Protein AF-A0A2R5FPZ4-F1 (afdb_monomer_lite)

pLDDT: mean 86.16, std 11.61, range [36.5, 93.75]

Foldseek 3Di:
DAVVVLVPDDQVVNCVLLVDGPVVLVVLLVLVVVVVVPDDDDDDDDPDDSSRLSSLLSCCVPVVDQLPVSCVVSVHDSVVNVVSNVVSCVSVVVVVPD

Structure (mmCIF, N/CA/C/O backbone):
data_AF-A0A2R5FPZ4-F1
#
_entry.id   AF-A0A2R5FPZ4-F1
#
loop_
_atom_site.group_PDB
_atom_site.id
_atom_site.type_symbol
_atom_site.label_atom_id
_atom_site.label_alt_id
_atom_site.label_comp_id
_atom_site.label_asym_id
_atom_site.label_entity_id
_atom_site.label_seq_id
_atom_site.pdbx_PDB_ins_code
_atom_site.Cartn_x
_atom_site.Cartn_y
_atom_site.Cartn_z
_atom_site.occupancy
_atom_site.B_iso_or_equiv
_atom_site.auth_seq_id
_atom_site.auth_comp_id
_atom_site.auth_asym_id
_atom_site.auth_atom_id
_atom_site.pdbx_PDB_model_num
ATOM 1 N N . MET A 1 1 ? 0.624 0.671 -9.137 1.00 82.69 1 MET A N 1
ATOM 2 C CA . MET A 1 1 ? -0.506 1.645 -9.207 1.00 82.69 1 MET A CA 1
ATOM 3 C C . MET A 1 1 ? -0.632 2.459 -7.911 1.00 82.69 1 MET A C 1
ATOM 5 O O . MET A 1 1 ? -0.494 1.880 -6.841 1.00 82.69 1 MET A O 1
ATOM 9 N N . LYS A 1 2 ? -0.912 3.777 -7.991 1.00 87.62 2 LYS A N 1
ATOM 10 C CA . LYS A 1 2 ? -1.120 4.668 -6.820 1.00 87.62 2 LYS A CA 1
ATOM 11 C C . LYS A 1 2 ? -2.563 4.638 -6.287 1.00 87.62 2 LYS A C 1
ATOM 13 O O . LYS A 1 2 ? -3.508 4.395 -7.042 1.00 87.62 2 LYS A O 1
ATOM 18 N N . PHE A 1 3 ? -2.744 4.965 -5.009 1.00 87.69 3 PHE A N 1
ATOM 19 C CA . PHE A 1 3 ? -4.014 4.891 -4.284 1.00 87.69 3 PHE A CA 1
ATOM 20 C C . PHE A 1 3 ? -5.107 5.793 -4.856 1.00 87.69 3 PHE A C 1
ATOM 22 O O . PHE A 1 3 ? -6.263 5.383 -4.895 1.00 87.69 3 PHE A O 1
ATOM 29 N N . TRP A 1 4 ? -4.775 6.987 -5.356 1.00 87.69 4 TRP A N 1
ATOM 30 C CA . TRP A 1 4 ? -5.780 7.893 -5.930 1.00 87.69 4 TRP A CA 1
ATOM 31 C C . TRP A 1 4 ? -6.545 7.255 -7.101 1.00 87.69 4 TRP A C 1
ATOM 33 O O . TRP A 1 4 ? -7.758 7.429 -7.196 1.00 87.69 4 TRP A O 1
ATOM 43 N N . ARG A 1 5 ? -5.868 6.439 -7.926 1.00 88.44 5 ARG A N 1
ATOM 44 C CA . ARG A 1 5 ? -6.504 5.644 -8.991 1.00 88.44 5 ARG A CA 1
ATOM 45 C C . ARG A 1 5 ? -7.320 4.497 -8.405 1.00 88.44 5 ARG A C 1
ATOM 47 O O . ARG A 1 5 ? -8.462 4.289 -8.796 1.00 88.44 5 ARG A O 1
ATOM 54 N N . ALA A 1 6 ? -6.766 3.788 -7.419 1.00 86.88 6 ALA A N 1
ATOM 55 C CA . ALA A 1 6 ? -7.463 2.686 -6.755 1.00 86.88 6 ALA A CA 1
ATOM 56 C C . ALA A 1 6 ? -8.763 3.143 -6.058 1.00 86.88 6 ALA A C 1
ATOM 58 O O . ALA A 1 6 ? -9.755 2.415 -6.064 1.00 86.88 6 ALA A O 1
ATOM 59 N N . LYS A 1 7 ? -8.794 4.365 -5.511 1.00 89.00 7 LYS A N 1
ATOM 60 C CA . LYS A 1 7 ? -9.965 4.964 -4.852 1.00 89.00 7 LYS A CA 1
ATOM 61 C C . LYS A 1 7 ? -11.150 5.160 -5.808 1.00 89.00 7 LYS A C 1
ATOM 63 O O . LYS A 1 7 ? -12.295 5.061 -5.369 1.00 89.00 7 LYS A O 1
ATOM 68 N N . GLN A 1 8 ? -10.891 5.394 -7.095 1.00 90.50 8 GLN A N 1
ATOM 69 C CA . GLN A 1 8 ? -11.930 5.593 -8.114 1.00 90.50 8 GLN A CA 1
ATOM 70 C C . GLN A 1 8 ? -12.575 4.276 -8.586 1.00 90.50 8 GLN A C 1
ATOM 72 O O . GLN A 1 8 ? -13.636 4.289 -9.200 1.00 90.50 8 GLN A O 1
ATOM 77 N N . LEU A 1 9 ? -11.975 3.119 -8.285 1.00 90.69 9 LEU A N 1
ATOM 78 C CA . LEU A 1 9 ? -12.496 1.817 -8.710 1.00 90.69 9 LEU A CA 1
ATOM 79 C C . LEU A 1 9 ? -13.727 1.402 -7.904 1.00 90.69 9 LEU A C 1
ATOM 81 O O . LEU A 1 9 ? -13.690 1.449 -6.682 1.00 90.69 9 LEU A O 1
ATOM 85 N N . THR A 1 10 ? -14.764 0.855 -8.540 1.00 92.88 10 THR A N 1
ATOM 86 C CA . THR A 1 10 ? -15.900 0.217 -7.842 1.00 92.88 10 THR A CA 1
ATOM 87 C C . THR A 1 10 ? -15.424 -0.838 -6.834 1.00 92.88 10 THR A C 1
ATOM 89 O O . THR A 1 10 ? -14.413 -1.503 -7.065 1.00 92.88 10 THR A O 1
ATOM 92 N N . SER A 1 11 ? -16.175 -1.071 -5.752 1.00 90.25 11 SER A N 1
ATOM 93 C CA . SER A 1 11 ? -15.831 -2.036 -4.690 1.00 90.25 11 SER A CA 1
ATOM 94 C C . SER A 1 11 ? -15.405 -3.417 -5.215 1.00 90.25 11 SER A C 1
ATOM 96 O O . SER A 1 11 ? -14.433 -3.985 -4.722 1.00 90.25 11 SER A O 1
ATOM 98 N N . ARG A 1 12 ? -16.067 -3.928 -6.266 1.00 92.31 12 ARG A N 1
ATOM 99 C CA . ARG A 1 12 ? -15.721 -5.210 -6.909 1.00 92.31 12 ARG A CA 1
ATOM 100 C C . ARG A 1 12 ? -14.354 -5.175 -7.605 1.00 92.31 12 ARG A C 1
ATOM 102 O O . ARG A 1 12 ? -13.552 -6.084 -7.414 1.00 92.31 12 ARG A O 1
ATOM 109 N N . LYS A 1 13 ? -14.068 -4.119 -8.377 1.00 92.75 13 LYS A N 1
ATOM 110 C CA . LYS A 1 13 ? -12.771 -3.925 -9.052 1.00 92.75 13 LYS A CA 1
ATOM 111 C C . LYS A 1 13 ? -11.650 -3.700 -8.036 1.00 92.75 13 LYS A C 1
ATOM 113 O O . LYS A 1 13 ? -10.582 -4.284 -8.180 1.00 92.75 13 LYS A O 1
ATOM 118 N N . PHE A 1 14 ? -11.920 -2.928 -6.981 1.00 92.00 14 PHE A N 1
ATOM 119 C CA . PHE A 1 14 ? -10.982 -2.728 -5.879 1.00 92.00 14 PHE A CA 1
ATOM 120 C C . PHE A 1 14 ? -10.610 -4.059 -5.221 1.00 92.00 14 PHE A C 1
ATOM 122 O O . PHE A 1 14 ? -9.430 -4.372 -5.132 1.00 92.00 14 PHE A O 1
ATOM 129 N N . LYS A 1 15 ? -11.604 -4.876 -4.845 1.00 91.81 15 LYS A N 1
ATOM 130 C CA . LYS A 1 15 ? -11.365 -6.193 -4.238 1.00 91.81 15 LYS A CA 1
ATOM 131 C C . LYS A 1 15 ? -10.608 -7.137 -5.176 1.00 91.81 15 LYS A C 1
ATOM 133 O O . LYS A 1 15 ? -9.758 -7.885 -4.714 1.00 91.81 15 LYS A O 1
ATOM 138 N N . ARG A 1 16 ? -10.873 -7.098 -6.488 1.00 91.25 16 ARG A N 1
ATOM 139 C CA . ARG A 1 16 ? -10.134 -7.905 -7.477 1.00 91.25 16 ARG A CA 1
ATOM 140 C C . ARG A 1 16 ? -8.651 -7.524 -7.540 1.00 91.25 16 ARG A C 1
ATOM 142 O O . ARG A 1 16 ? -7.804 -8.410 -7.607 1.00 91.25 16 ARG A O 1
ATOM 149 N N . LEU A 1 17 ? -8.362 -6.224 -7.498 1.00 89.25 17 LEU A N 1
ATOM 150 C CA . LEU A 1 17 ? -7.004 -5.687 -7.502 1.00 89.25 17 LEU A CA 1
ATOM 151 C C . LEU A 1 17 ? -6.263 -6.019 -6.199 1.00 89.25 17 LEU A C 1
ATOM 153 O O . LEU A 1 17 ? -5.205 -6.635 -6.225 1.00 89.25 17 LEU A O 1
ATOM 157 N N . THR A 1 18 ? -6.811 -5.604 -5.057 1.00 89.25 18 THR A N 1
ATOM 158 C CA . THR A 1 18 ? -6.112 -5.666 -3.764 1.00 89.25 18 THR A CA 1
ATOM 159 C C . THR A 1 18 ? -6.271 -7.009 -3.054 1.00 89.25 18 THR A C 1
ATOM 161 O O . THR A 1 18 ? -5.572 -7.284 -2.089 1.00 89.25 18 THR A O 1
ATOM 164 N N . GLY A 1 19 ? -7.218 -7.846 -3.474 1.00 89.88 19 GLY A N 1
ATOM 165 C CA . GLY A 1 19 ? -7.583 -9.079 -2.772 1.00 89.88 19 GLY A CA 1
ATOM 166 C C . GLY A 1 19 ? -8.402 -8.859 -1.493 1.00 89.88 19 GLY A C 1
ATOM 167 O O . GLY A 1 19 ? -8.925 -9.823 -0.942 1.00 89.88 19 GLY A O 1
ATOM 168 N N . VAL A 1 20 ? -8.577 -7.614 -1.035 1.00 91.31 20 VAL A N 1
ATOM 169 C CA . VAL A 1 20 ? -9.255 -7.284 0.229 1.00 91.31 20 VAL A CA 1
ATOM 170 C C . VAL A 1 20 ? -10.423 -6.324 0.022 1.00 91.31 20 VAL A C 1
ATOM 172 O O . VAL A 1 20 ? -10.503 -5.583 -0.960 1.00 91.31 20 VAL A O 1
ATOM 175 N N . SER A 1 21 ? -11.368 -6.328 0.963 1.00 92.31 21 SER A N 1
ATOM 176 C CA . SER A 1 21 ? -12.457 -5.350 0.952 1.00 92.31 21 SER A CA 1
ATOM 177 C C . SER A 1 21 ? -11.924 -3.938 1.238 1.00 92.31 21 SER A C 1
ATOM 179 O O . SER A 1 21 ? -10.879 -3.765 1.867 1.00 92.31 21 SER A O 1
ATOM 181 N N . ARG A 1 22 ? -12.660 -2.902 0.815 1.00 91.56 22 ARG A N 1
ATOM 182 C CA . ARG A 1 22 ? -12.313 -1.505 1.138 1.00 91.56 22 ARG A CA 1
ATOM 183 C C . ARG A 1 22 ? -12.267 -1.253 2.647 1.00 91.56 22 ARG A C 1
ATOM 185 O O . ARG A 1 22 ? -11.403 -0.510 3.097 1.00 91.56 22 ARG A O 1
ATOM 192 N N . ARG A 1 23 ? -13.164 -1.893 3.406 1.00 91.88 23 ARG A N 1
ATOM 193 C CA . ARG A 1 23 ? -13.208 -1.809 4.871 1.00 91.88 23 ARG A CA 1
ATOM 194 C C . ARG A 1 23 ? -11.918 -2.359 5.481 1.00 91.88 23 ARG A C 1
ATOM 196 O O . ARG A 1 23 ? -11.222 -1.629 6.171 1.00 91.88 23 ARG A O 1
ATOM 203 N N . THR A 1 24 ? -11.536 -3.576 5.097 1.00 91.94 24 THR A N 1
ATOM 204 C CA . THR A 1 24 ? -10.291 -4.218 5.550 1.00 91.94 24 THR A CA 1
ATOM 205 C C . THR A 1 24 ? -9.061 -3.389 5.191 1.00 91.94 24 THR A C 1
ATOM 207 O O . THR A 1 24 ? -8.172 -3.192 6.012 1.00 91.94 24 THR A O 1
ATOM 210 N N . PHE A 1 25 ? -9.023 -2.831 3.979 1.00 92.75 25 PHE A N 1
ATOM 211 C CA . PHE A 1 25 ? -7.941 -1.936 3.576 1.00 92.75 25 PHE A CA 1
ATOM 212 C C . PHE A 1 25 ? -7.849 -0.694 4.478 1.00 92.75 25 PHE A C 1
ATOM 214 O O . PHE A 1 25 ? -6.755 -0.298 4.879 1.00 92.75 25 PHE A O 1
ATOM 221 N N . GLN A 1 26 ? -8.983 -0.077 4.819 1.00 92.75 26 GLN A N 1
ATOM 222 C CA . GLN A 1 26 ? -9.012 1.070 5.729 1.00 92.75 26 GLN A CA 1
ATOM 223 C C . GLN A 1 26 ? -8.565 0.696 7.145 1.00 92.75 26 GLN A C 1
ATOM 225 O O . GLN A 1 26 ? -7.838 1.474 7.759 1.00 92.75 26 GLN A O 1
ATOM 230 N N . GLU A 1 27 ? -8.925 -0.491 7.635 1.00 92.06 27 GLU A N 1
ATOM 231 C CA . GLU A 1 27 ? -8.463 -1.016 8.927 1.00 92.06 27 GLU A CA 1
ATOM 232 C C . GLU A 1 27 ? -6.934 -1.180 8.938 1.00 92.06 27 GLU A C 1
ATOM 234 O O . GLU A 1 27 ? -6.263 -0.656 9.829 1.00 92.06 27 GLU A O 1
ATOM 239 N N . MET A 1 28 ? -6.354 -1.781 7.891 1.00 92.38 28 MET A N 1
ATOM 240 C CA . MET A 1 28 ? -4.896 -1.899 7.726 1.00 92.38 28 MET A CA 1
ATOM 241 C C . MET A 1 28 ? -4.206 -0.527 7.716 1.00 92.38 28 MET A C 1
ATOM 243 O O . MET A 1 28 ? -3.202 -0.316 8.399 1.00 92.38 28 MET A O 1
ATOM 247 N N . VAL A 1 29 ? -4.758 0.439 6.975 1.00 93.69 29 VAL A N 1
ATOM 248 C CA . VAL A 1 29 ? -4.249 1.820 6.950 1.00 93.69 29 VAL A CA 1
ATOM 249 C C . VAL A 1 29 ? -4.353 2.475 8.330 1.00 93.69 29 VAL A C 1
ATOM 251 O O . VAL A 1 29 ? -3.429 3.182 8.740 1.00 93.69 29 VAL A O 1
ATOM 254 N N . GLY A 1 30 ? -5.450 2.248 9.053 1.00 92.50 30 GLY A N 1
ATOM 255 C CA . GLY A 1 30 ? -5.672 2.747 10.409 1.00 92.50 30 GLY A CA 1
ATOM 256 C C . GLY A 1 30 ? -4.615 2.246 11.391 1.00 92.50 30 GLY A C 1
ATOM 257 O O . GLY A 1 30 ? -4.020 3.050 12.111 1.00 92.50 30 GLY A O 1
ATOM 258 N N . LEU A 1 31 ? -4.303 0.950 11.348 1.00 90.50 31 LEU A N 1
ATOM 259 C CA . LEU A 1 31 ? -3.260 0.325 12.165 1.00 90.50 31 LEU A CA 1
ATOM 260 C C . LEU A 1 31 ? -1.881 0.939 11.899 1.00 90.50 31 LEU A C 1
ATOM 262 O O . LEU A 1 31 ? -1.180 1.352 12.827 1.00 90.50 31 LEU A O 1
ATOM 266 N N . VAL A 1 32 ? -1.513 1.086 10.624 1.00 90.94 32 VAL A N 1
ATOM 267 C CA . VAL A 1 32 ? -0.235 1.704 10.241 1.00 90.94 32 VAL A CA 1
ATOM 268 C C . VAL A 1 32 ? -0.179 3.169 10.682 1.00 90.94 32 VAL A C 1
ATOM 270 O O . VAL A 1 32 ? 0.844 3.615 11.205 1.00 90.94 32 VAL A O 1
ATOM 273 N N . LYS A 1 33 ? -1.279 3.921 10.539 1.00 90.69 33 LYS A N 1
ATOM 274 C CA . LYS A 1 33 ? -1.385 5.305 11.032 1.00 90.69 33 LYS A CA 1
ATOM 275 C C . LYS A 1 33 ? -1.205 5.385 12.545 1.00 90.69 33 LYS A C 1
ATOM 277 O O . LYS A 1 33 ? -0.462 6.249 13.008 1.00 90.69 33 LYS A O 1
ATOM 282 N N . ALA A 1 34 ? -1.847 4.504 13.310 1.00 88.88 34 ALA A N 1
ATOM 283 C CA . ALA A 1 34 ? -1.718 4.462 14.764 1.00 88.88 34 ALA A CA 1
ATOM 284 C C . ALA A 1 34 ? -0.268 4.176 15.186 1.00 88.88 34 ALA A C 1
ATOM 286 O O . ALA A 1 34 ? 0.282 4.874 16.039 1.00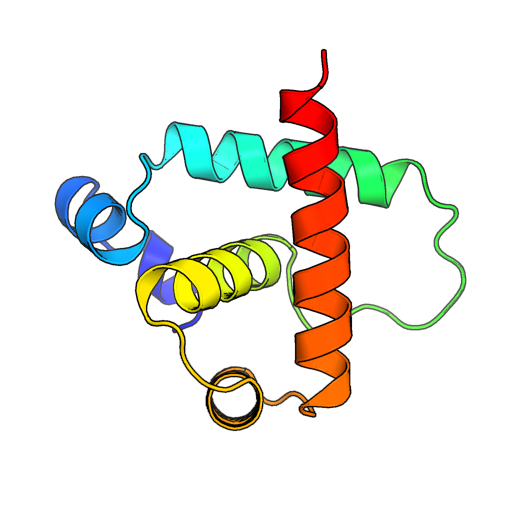 88.88 34 ALA A O 1
ATOM 287 N N . HIS A 1 35 ? 0.391 3.222 14.525 1.00 87.12 35 HIS A N 1
ATOM 288 C CA . HIS A 1 35 ? 1.790 2.900 14.790 1.00 87.12 35 HIS A CA 1
ATOM 289 C C . HIS A 1 35 ? 2.745 4.048 14.408 1.00 87.12 35 HIS A C 1
ATOM 291 O O . HIS A 1 35 ? 3.707 4.326 15.124 1.00 87.12 35 HIS A O 1
ATOM 297 N N . GLU A 1 36 ? 2.495 4.762 13.303 1.00 83.31 36 GLU A N 1
ATOM 298 C CA . GLU A 1 36 ? 3.296 5.941 12.940 1.00 83.31 36 GLU A CA 1
ATOM 299 C C . GLU A 1 36 ? 3.034 7.162 13.836 1.00 83.31 36 GLU A C 1
ATOM 301 O O . GLU A 1 36 ? 3.925 8.003 13.949 1.00 83.31 36 GLU A O 1
ATOM 306 N N . LYS A 1 37 ? 1.862 7.271 14.479 1.00 82.12 37 LYS A N 1
ATOM 307 C CA . LYS A 1 37 ? 1.560 8.325 15.467 1.00 82.12 37 LYS A CA 1
ATOM 308 C C . LYS A 1 37 ? 2.291 8.117 16.794 1.00 82.12 37 LYS A C 1
ATOM 310 O O . LYS A 1 37 ? 2.715 9.095 17.394 1.00 82.12 37 LYS A O 1
ATOM 315 N N . LYS A 1 38 ? 2.475 6.864 17.230 1.00 79.81 38 LYS A N 1
ATOM 316 C CA . LYS A 1 38 ? 3.219 6.532 18.462 1.00 79.81 38 LYS A CA 1
ATOM 317 C C . LYS A 1 38 ? 4.704 6.912 18.392 1.00 79.81 38 LYS A C 1
ATOM 319 O O . LYS A 1 38 ? 5.358 7.026 19.422 1.00 79.81 38 LYS A O 1
ATOM 324 N N . LYS A 1 39 ? 5.258 7.107 17.191 1.00 73.19 39 LYS A N 1
ATOM 325 C CA . LYS A 1 39 ? 6.657 7.509 17.014 1.00 73.19 39 LYS A CA 1
ATOM 326 C C . LYS A 1 39 ? 6.797 9.030 17.060 1.00 73.19 39 LYS A C 1
ATOM 328 O O . LYS A 1 39 ? 6.145 9.736 16.292 1.00 73.19 39 LYS A O 1
ATOM 333 N N . LYS A 1 40 ? 7.728 9.527 17.883 1.00 65.00 40 LYS A N 1
ATOM 334 C CA . LYS A 1 40 ? 8.208 10.916 17.820 1.00 65.00 40 LYS A CA 1
ATOM 335 C C . LYS A 1 40 ? 8.823 11.134 16.431 1.00 65.00 40 LYS A C 1
ATOM 337 O O . LYS A 1 40 ? 9.837 10.525 16.093 1.00 65.00 40 LYS A O 1
ATOM 342 N N . LYS A 1 41 ? 8.172 11.933 15.582 1.00 64.69 41 LYS A N 1
ATOM 343 C CA . LYS A 1 41 ? 8.639 12.188 14.212 1.00 64.69 41 LYS A CA 1
ATOM 344 C C . LYS A 1 41 ? 9.720 13.265 14.233 1.00 64.69 41 LYS A C 1
ATOM 346 O O . LYS A 1 41 ? 9.411 14.440 14.084 1.00 64.69 41 LYS A O 1
ATOM 351 N N . SER A 1 42 ? 10.973 12.856 14.406 1.00 54.03 42 SER A N 1
ATOM 352 C CA . SER A 1 42 ? 12.125 13.705 14.093 1.00 54.03 42 SER A CA 1
ATOM 353 C C . SER A 1 42 ? 12.650 13.341 12.698 1.00 54.03 42 SER A C 1
ATOM 355 O O . SER A 1 42 ? 12.834 12.158 12.407 1.00 54.03 42 SER A O 1
ATOM 357 N N . GLY A 1 43 ? 12.829 14.329 11.812 1.00 68.50 43 GLY A N 1
ATOM 358 C CA . GLY A 1 43 ? 13.445 14.148 10.488 1.00 68.50 43 GLY A CA 1
ATOM 359 C C . GLY A 1 43 ? 12.554 14.427 9.265 1.00 68.50 43 GLY A C 1
ATOM 360 O O . GLY A 1 43 ? 11.526 15.103 9.335 1.00 68.50 43 GLY A O 1
ATOM 361 N N . ARG A 1 44 ? 12.992 13.930 8.096 1.00 70.94 44 ARG A N 1
ATOM 362 C CA . ARG A 1 44 ? 12.427 14.260 6.774 1.00 70.94 44 ARG A CA 1
ATOM 363 C C . ARG A 1 44 ? 11.022 13.689 6.571 1.00 70.94 44 ARG A C 1
ATOM 365 O O . ARG A 1 44 ? 10.759 12.515 6.833 1.00 70.94 44 ARG A O 1
ATOM 372 N N . ARG A 1 45 ? 10.124 14.519 6.025 1.00 74.06 45 ARG A N 1
ATOM 373 C CA . ARG A 1 45 ? 8.753 14.115 5.676 1.00 74.06 45 ARG A CA 1
ATOM 374 C C . ARG A 1 45 ? 8.773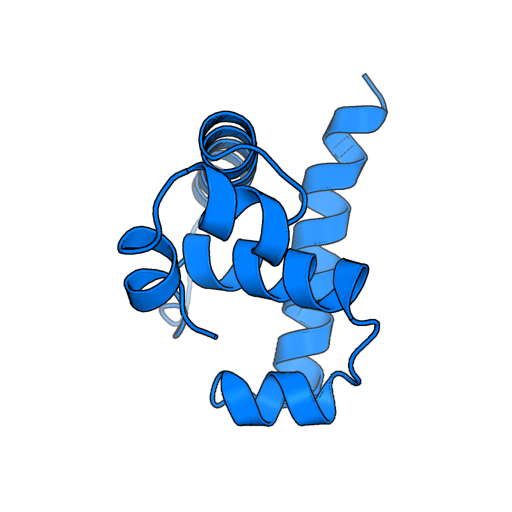 12.962 4.654 1.00 74.06 45 ARG A C 1
ATOM 376 O O . ARG A 1 45 ? 9.527 13.033 3.680 1.00 74.06 45 ARG A O 1
ATOM 383 N N . PRO A 1 46 ? 7.963 11.904 4.843 1.00 74.94 46 PRO A N 1
ATOM 384 C CA . PRO A 1 46 ? 7.914 10.782 3.911 1.00 74.94 46 PRO A CA 1
ATOM 385 C C . PRO A 1 46 ? 7.323 11.206 2.557 1.00 74.94 46 PRO A C 1
ATOM 387 O O . PRO A 1 46 ? 6.328 11.921 2.512 1.00 74.94 46 PRO A O 1
ATOM 390 N N . LYS A 1 47 ? 7.912 10.714 1.457 1.00 78.50 47 LYS A N 1
ATOM 391 C CA . LYS A 1 47 ? 7.503 11.020 0.068 1.00 78.50 47 LYS A CA 1
ATOM 392 C C . LYS A 1 47 ? 6.161 10.384 -0.338 1.00 78.50 47 LYS A C 1
ATOM 394 O O . LYS A 1 47 ? 5.529 10.843 -1.279 1.00 78.50 47 LYS A O 1
ATOM 399 N N . LEU A 1 48 ? 5.740 9.327 0.361 1.00 85.94 48 LEU A N 1
ATOM 400 C CA . LEU A 1 48 ? 4.520 8.560 0.082 1.00 85.94 48 LEU A CA 1
ATOM 401 C C . LEU A 1 48 ? 3.536 8.639 1.244 1.00 85.94 48 LEU A C 1
ATOM 403 O O . LEU A 1 48 ? 3.928 8.504 2.412 1.00 85.94 48 LEU A O 1
ATOM 407 N N . ILE A 1 49 ? 2.255 8.774 0.897 1.00 90.88 49 ILE A N 1
ATOM 408 C CA . ILE A 1 49 ? 1.144 8.633 1.840 1.00 90.88 49 ILE A CA 1
ATOM 409 C C . ILE A 1 49 ? 1.060 7.190 2.350 1.00 90.88 49 ILE A C 1
ATOM 411 O O . ILE A 1 49 ? 1.581 6.254 1.740 1.00 90.88 49 ILE A O 1
ATOM 415 N N . ILE A 1 50 ? 0.421 6.998 3.501 1.00 91.50 50 ILE A N 1
ATOM 416 C CA . ILE A 1 50 ? 0.374 5.688 4.164 1.00 91.50 50 ILE A CA 1
ATOM 417 C C . ILE A 1 50 ? -0.441 4.688 3.337 1.00 91.50 50 ILE A C 1
ATOM 419 O O . ILE A 1 50 ? -0.067 3.524 3.232 1.00 91.50 50 ILE A O 1
ATOM 423 N N . GLU A 1 51 ? -1.504 5.157 2.695 1.00 93.25 51 GLU A N 1
ATOM 424 C CA . GLU A 1 51 ? -2.363 4.381 1.809 1.00 93.25 51 GLU A CA 1
ATOM 425 C C . GLU A 1 51 ? -1.576 3.781 0.636 1.00 93.25 51 GLU A C 1
ATOM 427 O O . GLU A 1 51 ? -1.755 2.608 0.317 1.00 93.25 51 GLU A O 1
ATOM 432 N N . ASP A 1 52 ? -0.659 4.550 0.041 1.00 93.31 52 ASP A N 1
ATOM 433 C CA . ASP A 1 52 ? 0.207 4.071 -1.040 1.00 93.31 52 ASP A CA 1
ATOM 434 C C . ASP A 1 52 ? 1.181 3.001 -0.538 1.00 93.31 52 ASP A C 1
ATOM 436 O O . ASP A 1 52 ? 1.401 2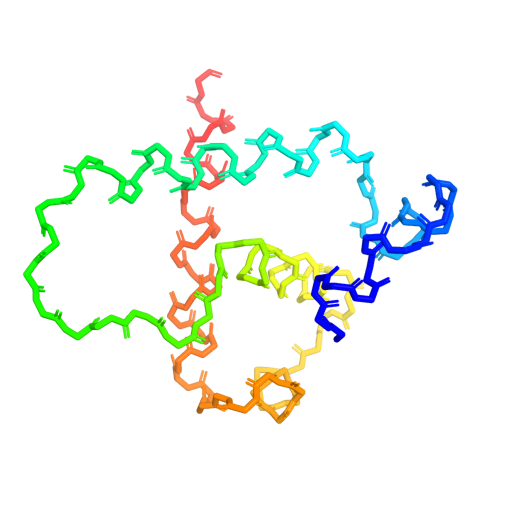.010 -1.228 1.00 93.31 52 ASP A O 1
ATOM 440 N N . LYS A 1 53 ? 1.727 3.155 0.677 1.00 92.69 53 LYS A N 1
ATOM 441 C CA . LYS A 1 53 ? 2.616 2.146 1.279 1.00 92.69 53 LYS A CA 1
ATOM 442 C C . LYS A 1 53 ? 1.887 0.819 1.495 1.00 92.69 53 LYS A C 1
ATOM 444 O O . LYS A 1 53 ? 2.422 -0.228 1.150 1.00 92.69 53 LYS A O 1
ATOM 449 N N . VAL A 1 54 ? 0.668 0.859 2.038 1.00 93.75 54 VAL A N 1
ATOM 450 C CA . VAL A 1 54 ? -0.151 -0.348 2.251 1.00 93.75 54 VAL A CA 1
ATOM 451 C C . VAL A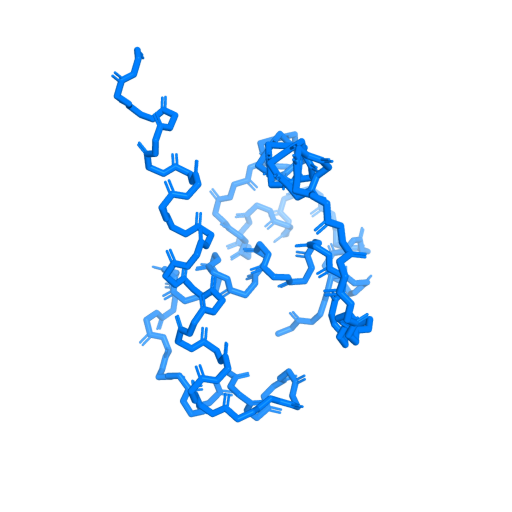 1 54 ? -0.527 -0.986 0.913 1.00 93.75 54 VAL A C 1
ATOM 453 O O . VAL A 1 54 ? -0.395 -2.195 0.749 1.00 93.75 54 VAL A O 1
ATOM 456 N N . LEU A 1 55 ? -0.929 -0.181 -0.074 1.00 93.00 55 LEU A N 1
ATOM 457 C CA . LEU A 1 55 ? -1.255 -0.676 -1.411 1.00 93.00 55 LEU A CA 1
ATOM 458 C C . LEU A 1 55 ? -0.041 -1.302 -2.117 1.00 93.00 55 LEU A C 1
ATOM 460 O O . LEU A 1 55 ? -0.192 -2.269 -2.861 1.00 93.00 55 LEU A O 1
ATOM 464 N N . MET A 1 56 ? 1.158 -0.764 -1.895 1.00 92.62 56 MET A N 1
ATOM 465 C CA . MET A 1 56 ? 2.406 -1.310 -2.427 1.00 92.62 56 MET A CA 1
ATOM 466 C C . MET A 1 56 ? 2.704 -2.703 -1.858 1.00 92.62 56 MET A C 1
ATOM 468 O O . MET A 1 56 ? 3.012 -3.609 -2.624 1.00 92.62 56 MET A O 1
ATOM 472 N N . VAL A 1 57 ? 2.544 -2.900 -0.545 1.00 93.00 57 VAL A N 1
ATOM 473 C CA . VAL A 1 57 ? 2.730 -4.217 0.095 1.00 93.00 57 VAL A CA 1
ATOM 474 C C . VAL A 1 57 ? 1.703 -5.234 -0.395 1.00 93.00 57 VAL A C 1
ATOM 476 O O . VAL A 1 57 ? 2.046 -6.374 -0.681 1.00 93.00 57 VAL A O 1
ATOM 479 N N . ILE A 1 58 ? 0.452 -4.814 -0.576 1.00 91.94 58 ILE A N 1
ATOM 480 C CA . ILE A 1 58 ? -0.579 -5.692 -1.135 1.00 91.94 58 ILE A CA 1
ATOM 481 C C . ILE A 1 58 ? -0.236 -6.114 -2.572 1.00 91.94 58 ILE A C 1
ATOM 483 O O . ILE A 1 58 ? -0.387 -7.285 -2.905 1.00 91.94 58 ILE A O 1
ATOM 487 N N . GLN A 1 59 ? 0.238 -5.193 -3.419 1.00 88.88 59 GLN A N 1
ATOM 488 C CA . GLN A 1 59 ? 0.698 -5.533 -4.775 1.00 88.88 59 GLN A CA 1
ATOM 489 C C . GLN A 1 59 ? 1.882 -6.504 -4.730 1.00 88.88 59 GLN A C 1
ATOM 491 O O . GLN A 1 59 ? 1.897 -7.471 -5.484 1.00 88.88 59 GLN A O 1
ATOM 496 N N . TYR A 1 60 ? 2.823 -6.298 -3.805 1.00 91.19 60 TYR A N 1
ATOM 497 C CA . TYR A 1 60 ? 3.929 -7.226 -3.584 1.00 91.19 60 TYR A CA 1
ATOM 498 C C . TYR A 1 60 ? 3.432 -8.641 -3.242 1.00 91.19 60 TYR A C 1
ATOM 500 O O . TYR A 1 60 ? 3.831 -9.592 -3.903 1.00 91.19 60 TYR A O 1
ATOM 508 N N . TRP A 1 61 ? 2.491 -8.791 -2.303 1.00 90.38 61 TRP A N 1
ATOM 509 C CA . TRP A 1 61 ? 1.925 -10.101 -1.947 1.00 90.38 61 TRP A CA 1
ATOM 510 C C . TRP A 1 61 ? 1.086 -10.751 -3.052 1.00 90.38 61 TRP A C 1
ATOM 512 O O . TRP A 1 61 ? 1.000 -11.973 -3.122 1.00 90.38 61 TRP A O 1
ATOM 522 N N . ARG A 1 62 ? 0.408 -9.953 -3.884 1.00 88.88 62 ARG A N 1
ATOM 523 C CA . ARG A 1 62 ? -0.503 -10.458 -4.926 1.00 88.88 62 ARG A CA 1
ATOM 524 C C . ARG A 1 62 ? 0.223 -10.847 -6.205 1.00 88.88 62 ARG A C 1
ATOM 526 O O . ARG A 1 62 ? -0.163 -11.823 -6.837 1.00 88.88 62 ARG A O 1
ATOM 533 N N . GLU A 1 63 ? 1.213 -10.057 -6.597 1.00 88.25 63 GLU A N 1
ATOM 534 C CA . GLU A 1 63 ? 1.885 -10.172 -7.893 1.00 88.25 63 GLU A CA 1
ATOM 535 C C . GLU A 1 63 ? 3.308 -10.728 -7.761 1.00 88.25 63 GLU A C 1
ATOM 537 O O . GLU A 1 63 ? 3.940 -10.988 -8.779 1.00 88.25 63 GLU A O 1
ATOM 542 N N . TYR A 1 64 ? 3.829 -10.881 -6.531 1.00 85.69 64 TYR A N 1
ATOM 543 C CA . TYR A 1 64 ? 5.216 -11.288 -6.246 1.00 85.69 64 TYR A CA 1
ATOM 544 C C . TYR A 1 64 ? 6.253 -10.504 -7.064 1.00 85.69 64 TYR A C 1
ATOM 546 O O . TYR A 1 64 ? 7.312 -11.002 -7.446 1.00 85.69 64 TYR A O 1
ATOM 554 N N . ARG A 1 65 ? 5.936 -9.241 -7.363 1.00 87.31 65 ARG A N 1
ATOM 555 C CA . ARG A 1 65 ? 6.739 -8.406 -8.248 1.00 87.31 65 ARG A CA 1
ATOM 556 C C . ARG A 1 65 ? 8.047 -8.014 -7.561 1.00 87.31 65 ARG A C 1
ATOM 558 O O . ARG A 1 65 ? 8.055 -7.693 -6.374 1.00 87.31 65 ARG A O 1
ATOM 565 N N . THR A 1 66 ? 9.150 -8.004 -8.310 1.00 92.00 66 THR A N 1
ATOM 566 C CA . THR A 1 66 ? 10.463 -7.632 -7.759 1.00 92.00 66 THR A CA 1
ATOM 567 C C . THR A 1 66 ? 10.454 -6.205 -7.204 1.00 92.00 66 THR A C 1
ATOM 569 O O . THR A 1 66 ? 9.774 -5.314 -7.730 1.00 92.00 66 THR A O 1
ATOM 572 N N . TYR A 1 67 ? 11.241 -5.961 -6.152 1.00 93.06 67 TYR A N 1
ATOM 573 C CA . TYR A 1 67 ? 11.334 -4.635 -5.534 1.00 93.06 67 TYR A CA 1
ATOM 574 C C . TYR A 1 67 ? 11.815 -3.559 -6.507 1.00 93.06 67 TYR A C 1
ATOM 576 O O . TYR A 1 67 ? 11.366 -2.419 -6.404 1.00 93.06 67 TYR A O 1
ATOM 584 N N . TYR A 1 68 ? 12.655 -3.923 -7.479 1.00 91.94 68 TYR A N 1
ATOM 585 C CA . TYR A 1 68 ? 13.083 -3.033 -8.553 1.00 91.94 68 TYR A CA 1
ATOM 586 C C . TYR A 1 68 ? 11.894 -2.482 -9.354 1.00 91.94 68 TYR A C 1
ATOM 588 O O . TYR A 1 68 ? 11.711 -1.268 -9.449 1.00 91.94 68 TYR A O 1
ATOM 596 N N . HIS A 1 69 ? 11.017 -3.357 -9.856 1.00 91.38 69 HIS A N 1
ATOM 597 C CA . HIS A 1 69 ? 9.849 -2.936 -10.632 1.00 91.38 69 HIS A CA 1
ATOM 598 C C . HIS A 1 69 ? 8.855 -2.111 -9.807 1.00 91.38 69 HIS A C 1
ATOM 600 O O . HIS A 1 69 ? 8.293 -1.133 -10.297 1.00 91.38 69 HIS A O 1
ATOM 606 N N . ILE A 1 70 ? 8.656 -2.479 -8.540 1.00 91.88 70 ILE A N 1
ATOM 607 C CA . ILE A 1 70 ? 7.829 -1.695 -7.618 1.00 91.88 70 ILE A CA 1
ATOM 608 C C . ILE A 1 70 ? 8.460 -0.310 -7.395 1.00 91.88 70 ILE A C 1
ATOM 610 O O . ILE A 1 70 ? 7.760 0.703 -7.384 1.00 91.88 70 ILE A O 1
ATOM 614 N N . GLY A 1 71 ? 9.784 -0.242 -7.260 1.00 91.19 71 GLY A N 1
ATOM 615 C CA . GLY A 1 71 ? 10.530 1.007 -7.132 1.00 91.19 71 GLY A CA 1
ATOM 616 C C . GLY A 1 71 ? 10.288 1.944 -8.310 1.00 91.19 71 GLY A C 1
ATOM 617 O O . GLY A 1 71 ? 9.984 3.119 -8.094 1.00 91.19 71 GLY A O 1
ATOM 618 N N . LEU A 1 72 ? 10.312 1.413 -9.537 1.00 91.62 72 LEU A N 1
ATOM 619 C CA . LEU A 1 72 ? 10.003 2.170 -10.753 1.00 91.62 72 LEU A CA 1
ATOM 620 C C . LEU A 1 72 ? 8.572 2.733 -10.740 1.00 91.62 72 LEU A C 1
ATOM 622 O O . LEU A 1 72 ? 8.386 3.932 -10.945 1.00 91.62 72 LEU A O 1
ATOM 626 N N . ASP A 1 73 ? 7.570 1.913 -10.410 1.00 89.69 73 ASP A N 1
ATOM 627 C CA . ASP A 1 73 ? 6.157 2.332 -10.383 1.00 89.69 73 ASP A CA 1
ATOM 628 C C . ASP A 1 73 ? 5.871 3.440 -9.348 1.00 89.69 73 ASP A C 1
ATOM 630 O O . ASP A 1 73 ? 4.966 4.268 -9.525 1.00 89.69 73 ASP A O 1
ATOM 634 N N . PHE A 1 74 ? 6.622 3.456 -8.243 1.00 88.06 74 PHE A N 1
ATOM 635 C CA . PHE A 1 74 ? 6.436 4.394 -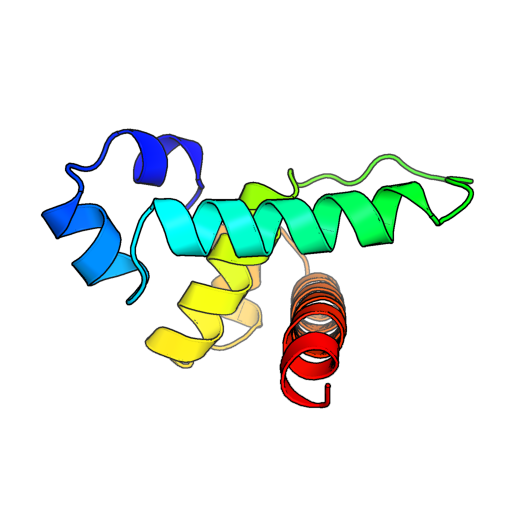7.133 1.00 88.06 74 PHE A CA 1
ATOM 636 C C . PHE A 1 74 ? 7.482 5.523 -7.078 1.00 88.06 74 PHE A C 1
ATOM 638 O O . PHE A 1 74 ? 7.343 6.438 -6.259 1.00 88.06 74 PHE A O 1
ATOM 645 N N . GLY A 1 75 ? 8.493 5.512 -7.952 1.00 89.75 75 GLY A N 1
ATOM 646 C CA . GLY A 1 75 ? 9.588 6.488 -7.957 1.00 89.75 75 GLY A CA 1
ATOM 647 C C . GLY A 1 75 ? 10.450 6.429 -6.689 1.00 89.75 75 GLY A C 1
ATOM 648 O O . GLY A 1 75 ? 10.780 7.474 -6.105 1.00 89.75 75 GLY A O 1
ATOM 649 N N . LEU A 1 76 ? 10.746 5.207 -6.239 1.00 90.62 76 LEU A N 1
ATOM 650 C CA . LEU A 1 76 ? 11.565 4.868 -5.077 1.00 90.62 76 LEU A CA 1
ATOM 651 C C . LEU A 1 76 ? 12.781 4.030 -5.486 1.00 90.62 76 LEU A C 1
ATOM 653 O O . LEU A 1 76 ? 12.736 3.298 -6.468 1.00 90.62 76 LEU A O 1
ATOM 657 N N . SER A 1 77 ? 13.841 4.077 -4.676 1.00 92.38 77 SER A N 1
ATOM 658 C CA . SER A 1 77 ? 14.920 3.093 -4.773 1.00 92.38 77 SER A CA 1
ATOM 659 C C . SER A 1 77 ? 14.467 1.728 -4.253 1.00 92.38 77 SER A C 1
ATOM 661 O O . SER A 1 77 ? 13.591 1.631 -3.388 1.00 92.38 77 SER A O 1
ATOM 663 N N . GLU A 1 78 ? 15.116 0.669 -4.727 1.00 92.56 78 GLU A N 1
ATOM 664 C CA . GLU A 1 78 ? 14.821 -0.706 -4.320 1.00 92.56 78 GLU A CA 1
ATOM 665 C C . GLU A 1 78 ? 14.931 -0.899 -2.800 1.00 92.56 78 GLU A C 1
ATOM 667 O O . GLU A 1 78 ? 14.031 -1.437 -2.153 1.00 92.56 78 GLU A O 1
ATOM 672 N N . SER A 1 79 ? 15.982 -0.343 -2.191 1.00 93.12 79 SER A N 1
ATOM 673 C CA . SER A 1 79 ? 16.183 -0.397 -0.741 1.00 93.12 79 SER A CA 1
ATOM 674 C C . SER A 1 79 ? 15.066 0.314 0.029 1.00 93.12 79 SER A C 1
ATOM 676 O O . SER A 1 79 ? 14.696 -0.116 1.122 1.00 93.12 79 SER A O 1
ATOM 678 N N . ALA A 1 80 ? 14.509 1.402 -0.516 1.00 91.88 80 ALA A N 1
ATOM 679 C CA . ALA A 1 80 ? 13.376 2.087 0.099 1.00 91.88 80 ALA A CA 1
ATOM 680 C C . ALA A 1 80 ? 12.104 1.232 0.042 1.00 91.88 80 ALA A C 1
ATOM 682 O O . ALA A 1 80 ? 11.389 1.166 1.043 1.00 91.88 80 ALA A O 1
ATOM 683 N N . VAL A 1 81 ? 11.849 0.545 -1.076 1.00 93.19 81 VAL A N 1
ATOM 684 C CA . VAL A 1 81 ? 10.729 -0.402 -1.197 1.00 93.19 81 VAL A CA 1
ATOM 685 C C . VAL A 1 81 ? 10.876 -1.528 -0.178 1.00 93.19 81 VAL A C 1
ATOM 687 O O . VAL A 1 81 ? 9.963 -1.723 0.621 1.00 93.19 81 VAL A O 1
ATOM 690 N N . CYS A 1 82 ? 12.039 -2.182 -0.125 1.00 93.38 82 CYS A N 1
ATOM 691 C CA . CYS A 1 82 ? 12.324 -3.267 0.817 1.00 93.38 82 CYS A CA 1
ATOM 692 C C . CYS A 1 82 ? 12.070 -2.845 2.278 1.00 93.38 82 CYS A C 1
ATOM 694 O O . CYS A 1 82 ? 11.320 -3.498 3.004 1.00 93.38 82 CYS A O 1
ATOM 696 N N . ARG A 1 83 ? 12.586 -1.677 2.696 1.00 92.38 83 ARG A N 1
ATOM 697 C CA . ARG A 1 83 ? 12.345 -1.133 4.048 1.00 92.38 83 ARG A CA 1
ATOM 698 C C . ARG A 1 83 ? 10.865 -0.878 4.333 1.00 92.38 83 ARG A C 1
ATOM 700 O O . ARG A 1 83 ? 10.421 -1.077 5.462 1.00 92.38 83 ARG A O 1
ATOM 707 N N . ILE A 1 84 ? 10.106 -0.383 3.353 1.00 92.38 84 ILE A N 1
ATOM 708 C CA . ILE A 1 84 ? 8.673 -0.114 3.525 1.00 92.38 84 ILE A CA 1
ATOM 709 C C . ILE A 1 84 ? 7.897 -1.423 3.631 1.00 92.38 84 ILE A C 1
ATOM 711 O O . ILE A 1 84 ? 7.079 -1.534 4.541 1.00 92.38 84 ILE A O 1
ATOM 715 N N . VAL A 1 85 ? 8.161 -2.385 2.742 1.00 92.19 85 VAL A N 1
ATOM 716 C CA . VAL A 1 85 ? 7.519 -3.705 2.757 1.00 92.19 85 VAL A CA 1
ATOM 717 C C . VAL A 1 85 ? 7.741 -4.351 4.117 1.00 92.19 85 VAL A C 1
ATOM 719 O O . VAL A 1 85 ? 6.780 -4.509 4.865 1.00 92.19 85 VAL A O 1
ATOM 722 N N . PHE A 1 86 ? 8.999 -4.527 4.522 1.00 92.00 86 PHE A N 1
ATOM 723 C CA . PHE A 1 86 ? 9.346 -5.119 5.813 1.00 92.00 86 PHE A CA 1
ATOM 724 C C . PHE A 1 86 ? 8.696 -4.395 7.003 1.00 92.00 86 PHE A C 1
ATOM 726 O O . PHE A 1 86 ? 8.195 -5.014 7.942 1.00 92.00 86 PHE A O 1
ATOM 733 N N . LYS A 1 87 ? 8.663 -3.056 6.985 1.00 90.81 87 LYS A N 1
ATOM 734 C CA . LYS A 1 87 ? 8.035 -2.272 8.058 1.00 90.81 87 LYS A CA 1
ATOM 735 C C . LYS A 1 87 ? 6.532 -2.536 8.153 1.00 90.81 87 LYS A C 1
ATOM 737 O O . LYS A 1 87 ? 6.015 -2.687 9.256 1.00 90.81 87 LYS A O 1
ATOM 742 N N . ILE A 1 88 ? 5.827 -2.519 7.026 1.00 91.25 88 ILE A N 1
ATOM 743 C CA . ILE A 1 88 ? 4.372 -2.696 6.990 1.00 91.25 88 ILE A CA 1
ATOM 744 C C . ILE A 1 88 ? 4.004 -4.145 7.315 1.00 91.25 88 ILE A C 1
ATOM 746 O O . ILE A 1 88 ? 3.079 -4.360 8.091 1.00 91.25 88 ILE A O 1
ATOM 750 N N . GLU A 1 89 ? 4.760 -5.118 6.805 1.00 91.19 89 GLU A N 1
ATOM 751 C CA . GLU A 1 89 ? 4.591 -6.535 7.137 1.00 91.19 89 GLU A CA 1
ATOM 752 C C . GLU A 1 89 ? 4.707 -6.779 8.639 1.00 91.19 89 GLU A C 1
ATOM 754 O O . GLU A 1 89 ? 3.825 -7.402 9.220 1.00 91.19 89 GLU A O 1
ATOM 759 N N . ASN A 1 90 ? 5.722 -6.215 9.299 1.00 89.88 90 ASN A N 1
ATOM 760 C CA . ASN A 1 90 ? 5.868 -6.342 10.749 1.00 89.88 90 ASN A CA 1
ATOM 761 C C . ASN A 1 90 ? 4.697 -5.721 11.521 1.00 89.88 90 ASN A C 1
ATOM 763 O O . ASN A 1 90 ? 4.225 -6.305 12.493 1.00 89.88 90 ASN A O 1
ATOM 767 N N . ILE A 1 91 ? 4.193 -4.562 11.083 1.00 88.19 91 ILE A N 1
ATOM 768 C CA . ILE A 1 91 ? 3.035 -3.914 11.720 1.00 88.19 91 ILE A CA 1
ATOM 769 C C . ILE A 1 91 ? 1.774 -4.776 11.570 1.00 88.19 91 ILE A C 1
ATOM 771 O O . ILE A 1 91 ? 0.992 -4.880 12.511 1.00 88.19 91 ILE A O 1
ATOM 775 N N . LEU A 1 92 ? 1.566 -5.385 10.401 1.00 84.88 92 LEU A N 1
ATOM 776 C CA . LEU A 1 92 ? 0.373 -6.181 10.115 1.00 84.88 92 LEU A CA 1
ATOM 777 C C . LEU A 1 92 ? 0.443 -7.588 10.727 1.00 84.88 92 LEU A C 1
ATOM 779 O O . LEU A 1 92 ? -0.553 -8.059 11.269 1.00 84.88 92 LEU A O 1
ATOM 783 N N . ASN A 1 93 ? 1.607 -8.242 10.705 1.00 77.56 93 ASN A N 1
ATOM 784 C CA . ASN A 1 93 ? 1.805 -9.554 11.329 1.00 77.56 93 ASN A CA 1
ATOM 785 C C . ASN A 1 93 ? 1.709 -9.496 12.854 1.00 77.56 93 ASN A C 1
ATOM 787 O O . ASN A 1 93 ? 1.247 -10.460 13.460 1.00 77.56 93 ASN A O 1
ATOM 791 N N . PHE A 1 94 ? 2.080 -8.373 13.478 1.00 58.56 94 PHE A N 1
ATOM 792 C CA . PHE A 1 94 ? 1.900 -8.183 14.919 1.00 58.56 94 PHE A CA 1
ATOM 793 C C . PHE A 1 94 ? 0.429 -8.331 15.350 1.00 58.56 94 PHE A C 1
ATOM 795 O O . PHE A 1 94 ? 0.157 -8.815 16.441 1.00 58.56 94 PHE A O 1
ATOM 802 N N . VAL A 1 95 ? -0.527 -7.997 14.476 1.00 54.72 95 VAL A N 1
ATOM 803 C CA . VAL A 1 95 ? -1.969 -8.106 14.765 1.00 54.72 95 VAL A CA 1
ATOM 804 C C . VAL A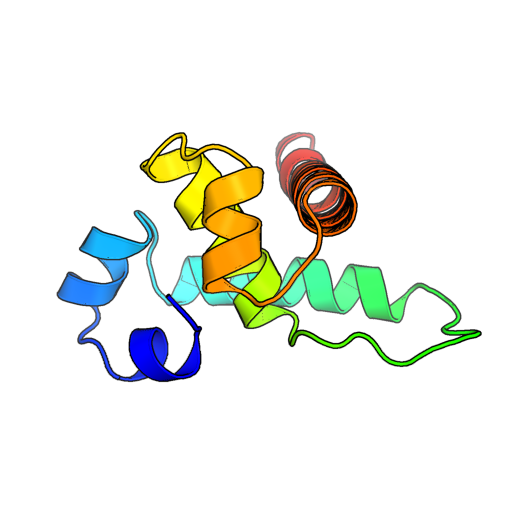 1 95 ? -2.480 -9.548 14.684 1.00 54.72 95 VAL A C 1
ATOM 806 O O . VAL A 1 95 ? -3.474 -9.872 15.315 1.00 54.72 95 VAL A O 1
ATOM 809 N N . LYS A 1 96 ? -1.795 -10.441 13.957 1.00 48.91 96 LYS A N 1
ATOM 810 C CA . LYS A 1 96 ? -2.168 -11.864 13.853 1.00 48.91 96 LYS A CA 1
ATOM 811 C C . LYS A 1 96 ? -1.769 -12.703 15.077 1.00 48.91 96 LYS A C 1
ATOM 813 O O . LYS A 1 96 ? -2.130 -13.872 15.129 1.00 48.91 96 LYS A O 1
ATOM 818 N N . LYS A 1 97 ? -0.977 -12.144 16.000 1.00 37.31 97 LYS A N 1
ATOM 819 C CA . LYS A 1 97 ? -0.425 -12.830 17.183 1.00 37.31 97 LYS A CA 1
ATOM 820 C C . LYS A 1 97 ? -1.125 -12.464 18.504 1.00 37.31 97 LYS A C 1
ATOM 822 O O . LYS A 1 97 ? -0.571 -12.760 19.559 1.00 37.31 97 LYS A O 1
ATOM 827 N N . VAL A 1 98 ? -2.301 -11.836 18.454 1.00 36.50 98 VAL A N 1
ATOM 828 C CA . VAL A 1 98 ? -3.146 -11.570 19.633 1.00 36.50 98 VAL A CA 1
ATOM 829 C C . VAL A 1 98 ? -4.445 -12.341 19.502 1.00 36.50 98 VAL A C 1
ATOM 831 O O . VAL A 1 98 ? -5.018 -12.295 18.391 1.00 36.50 98 VAL A O 1
#

Radius of gyration: 13.42 Å; chains: 1; bounding box: 32×27×30 Å

Sequence (98 aa):
MKFWRAKQLTSRKFKRLTGVSRRTFQEMVGLVKAHEKKKKKSGRRPKLIIEDKVLMVIQYWREYRTYYHIGLDFGLSESAVCRIVFKIENILNFVKKV

Organism: NCBI:txid2005467

Secondary structure (DSSP, 8-state):
--HHHHHHS-HHHHHHHHSS-HHHHHHHHHHHHHHHHSS---SPPPSS-HHHHHHHHHHHHHH---HHHHHHHHT--HHHHHHHHHHHHHHHHHHTT-

InterPro domains:
  IPR027805 Transposase, Helix-turn-helix domain [PF13613] (47-93)